Protein AF-A0AAJ2E6A5-F1 (afdb_monomer_lite)

Sequence (85 aa):
MSTVFDHHQRILEALSYIPPDCERDVWFRVAAALKNGEGEAAFETFDTWSKASPNYSAADTRDTWRSIRPDAGITIATLFAIAKR

pLDDT: mean 84.56, std 9.93, range [42.62, 92.44]

Radius of gyration: 12.11 Å; chains: 1; bounding box: 26×26×38 Å

Structure (mmCIF, N/CA/C/O backbone):
data_AF-A0AAJ2E6A5-F1
#
_entry.id   AF-A0AAJ2E6A5-F1
#
loop_
_atom_site.group_PDB
_atom_site.id
_atom_site.type_symbol
_atom_site.label_atom_id
_atom_site.label_alt_id
_atom_site.label_comp_id
_atom_site.label_asym_id
_atom_site.label_entity_id
_atom_site.label_seq_id
_atom_site.pdbx_PDB_ins_code
_atom_site.Cartn_x
_atom_site.Cartn_y
_atom_site.Cartn_z
_atom_site.occupancy
_atom_site.B_iso_or_equiv
_atom_site.auth_seq_id
_atom_site.auth_comp_id
_atom_site.auth_asym_id
_atom_site.auth_atom_id
_atom_site.pdbx_PDB_model_num
ATOM 1 N N . MET A 1 1 ? -6.972 1.140 28.142 1.00 42.62 1 MET A N 1
ATOM 2 C CA . MET A 1 1 ? -5.947 0.362 27.413 1.00 42.62 1 MET A CA 1
ATOM 3 C C . MET A 1 1 ? -6.173 0.596 25.925 1.00 42.62 1 MET A C 1
ATOM 5 O O . MET A 1 1 ? -7.320 0.655 25.509 1.00 42.62 1 MET A O 1
ATOM 9 N N . SER A 1 2 ? -5.098 0.886 25.203 1.00 48.75 2 SER A N 1
ATOM 10 C CA . SER A 1 2 ? -5.004 1.672 23.965 1.00 48.75 2 SER A CA 1
ATOM 11 C C . SER A 1 2 ? -5.740 1.105 22.741 1.00 48.75 2 SER A C 1
ATOM 13 O O . SER A 1 2 ? -5.407 0.024 22.278 1.00 48.75 2 SER A O 1
ATOM 15 N N . THR A 1 3 ? -6.674 1.862 22.157 1.00 60.06 3 THR A N 1
ATOM 16 C CA . THR A 1 3 ? -7.398 1.496 20.918 1.00 60.06 3 THR A CA 1
ATOM 17 C C . THR A 1 3 ? -6.720 1.983 19.631 1.00 60.06 3 THR A C 1
ATOM 19 O O . THR A 1 3 ? -7.069 1.524 18.550 1.00 60.06 3 THR A O 1
ATOM 22 N N . VAL A 1 4 ? -5.739 2.888 19.729 1.00 57.81 4 VAL A N 1
ATOM 23 C CA . VAL A 1 4 ? -5.099 3.530 18.561 1.00 57.81 4 VAL A CA 1
ATOM 24 C C . VAL A 1 4 ? -3.919 2.711 18.014 1.00 57.81 4 VAL A C 1
ATOM 26 O O . VAL A 1 4 ? -3.766 2.590 16.805 1.00 57.81 4 VAL A O 1
ATOM 29 N N . PHE A 1 5 ? -3.126 2.071 18.884 1.00 58.50 5 PHE A N 1
ATOM 30 C CA . PHE A 1 5 ? -1.993 1.224 18.464 1.00 58.50 5 PHE A CA 1
ATOM 31 C C . PHE A 1 5 ? -2.426 -0.061 17.742 1.00 58.50 5 PHE A C 1
ATOM 33 O O . PHE A 1 5 ? -1.703 -0.563 16.885 1.00 58.50 5 PHE A O 1
ATOM 40 N N . ASP A 1 6 ? -3.611 -0.578 18.070 1.00 69.62 6 ASP A N 1
ATOM 41 C CA . ASP A 1 6 ? -4.133 -1.831 17.517 1.00 69.62 6 ASP A CA 1
ATOM 42 C C . ASP A 1 6 ? -4.511 -1.687 16.031 1.00 69.62 6 ASP A C 1
ATOM 44 O O . ASP A 1 6 ? -4.368 -2.630 15.256 1.00 69.62 6 ASP A O 1
ATOM 48 N N . HIS A 1 7 ? -4.934 -0.490 15.601 1.00 75.75 7 HIS A N 1
ATOM 49 C CA . HIS A 1 7 ? -5.341 -0.250 14.216 1.00 75.75 7 HIS A CA 1
ATOM 50 C C . HIS A 1 7 ? -4.150 -0.309 13.253 1.00 75.75 7 HIS A C 1
ATOM 52 O O . HIS A 1 7 ? -4.157 -1.111 12.323 1.00 75.75 7 HIS A O 1
ATOM 58 N N . HIS A 1 8 ? -3.094 0.459 13.528 1.00 80.19 8 HIS A N 1
ATOM 59 C CA . HIS A 1 8 ? -1.894 0.501 12.691 1.00 80.19 8 HIS A CA 1
ATOM 60 C C . HIS A 1 8 ? -1.196 -0.868 12.603 1.00 80.19 8 HIS A C 1
ATOM 62 O O . HIS A 1 8 ? -0.803 -1.308 11.525 1.00 80.19 8 HIS A O 1
ATOM 68 N N . GLN A 1 9 ? -1.090 -1.594 13.723 1.00 83.62 9 GLN A N 1
ATOM 69 C CA . GLN A 1 9 ? -0.491 -2.935 13.736 1.00 83.62 9 GLN A CA 1
ATOM 70 C C . GLN A 1 9 ? -1.271 -3.932 12.874 1.00 83.62 9 GLN A C 1
ATOM 72 O O . GLN A 1 9 ? -0.667 -4.663 12.095 1.00 83.62 9 GLN A O 1
ATOM 77 N N . ARG A 1 10 ? -2.607 -3.921 12.943 1.00 85.81 10 ARG A N 1
ATOM 78 C CA . ARG A 1 10 ? -3.453 -4.779 12.100 1.00 85.81 10 ARG A CA 1
ATOM 79 C C . ARG A 1 10 ? -3.291 -4.493 10.613 1.00 85.81 10 ARG A C 1
ATOM 81 O O . ARG A 1 10 ? -3.357 -5.413 9.806 1.00 85.81 10 ARG A O 1
ATOM 88 N N . ILE A 1 11 ? -3.084 -3.230 10.250 1.00 86.69 11 ILE A N 1
ATOM 89 C CA . ILE A 1 11 ? -2.822 -2.825 8.869 1.00 86.69 11 ILE A CA 1
ATOM 90 C C . ILE A 1 11 ? -1.495 -3.410 8.388 1.00 86.69 11 ILE A C 1
ATOM 92 O O . ILE A 1 11 ? -1.463 -4.049 7.339 1.00 86.69 11 ILE A O 1
ATOM 96 N N . LEU A 1 12 ? -0.422 -3.234 9.163 1.00 85.44 12 LEU A N 1
ATOM 97 C CA . LEU A 1 12 ? 0.895 -3.782 8.832 1.00 85.44 12 LEU A CA 1
ATOM 98 C C . LEU A 1 12 ? 0.872 -5.308 8.730 1.00 85.44 12 LEU A C 1
ATOM 100 O O . LEU A 1 12 ? 1.427 -5.872 7.790 1.00 85.44 12 LEU A O 1
ATOM 104 N N . GLU A 1 13 ? 0.196 -5.969 9.669 1.00 88.25 13 GLU A N 1
ATOM 105 C CA . GLU A 1 13 ? 0.021 -7.417 9.661 1.00 88.25 13 GLU A CA 1
ATOM 106 C C . GLU A 1 13 ? -0.729 -7.870 8.400 1.00 88.25 13 GLU A C 1
ATOM 108 O O . GLU A 1 13 ? -0.247 -8.743 7.683 1.00 88.25 13 GLU A O 1
ATOM 113 N N . ALA A 1 14 ? -1.847 -7.218 8.061 1.00 88.81 14 ALA A N 1
ATOM 114 C CA . ALA A 1 14 ? -2.598 -7.502 6.842 1.00 88.81 14 ALA A CA 1
ATOM 115 C C . ALA A 1 14 ? -1.750 -7.300 5.575 1.00 88.81 14 ALA A C 1
ATOM 117 O O . ALA A 1 14 ? -1.774 -8.145 4.684 1.00 88.81 14 ALA A O 1
ATOM 118 N N . LEU A 1 15 ? -0.963 -6.223 5.503 1.00 87.69 15 LEU A N 1
ATOM 119 C CA . LEU A 1 15 ? -0.031 -5.993 4.396 1.00 87.69 15 LEU A CA 1
ATOM 120 C C . LEU A 1 15 ? 1.034 -7.082 4.283 1.00 87.69 15 LEU A C 1
ATOM 122 O O . LEU A 1 15 ? 1.390 -7.455 3.169 1.00 87.69 15 LEU A O 1
ATOM 126 N N . SER A 1 16 ? 1.517 -7.613 5.407 1.00 87.38 16 SER A N 1
ATOM 127 C CA . SER A 1 16 ? 2.513 -8.686 5.406 1.00 87.38 16 SER A CA 1
ATOM 128 C C . SER A 1 16 ? 1.988 -9.992 4.800 1.00 87.38 16 SER A C 1
ATOM 130 O O . SER A 1 16 ? 2.798 -10.805 4.357 1.00 87.38 16 SER A O 1
ATOM 132 N N . TYR A 1 17 ? 0.669 -10.207 4.768 1.00 88.81 17 TYR A N 1
ATOM 133 C CA . TYR A 1 17 ? 0.062 -11.365 4.100 1.00 88.81 17 TYR A CA 1
ATOM 134 C C . TYR A 1 17 ? -0.100 -11.171 2.587 1.00 88.81 17 TYR A C 1
ATOM 136 O O . TYR A 1 17 ? -0.271 -12.150 1.862 1.00 88.81 17 TYR A O 1
ATOM 144 N N . ILE A 1 18 ? -0.045 -9.932 2.090 1.00 87.12 18 ILE A N 1
ATOM 145 C CA . ILE A 1 18 ? -0.261 -9.629 0.674 1.00 87.12 18 ILE A CA 1
ATOM 146 C C . ILE A 1 18 ? 1.104 -9.518 -0.018 1.00 87.12 18 ILE A C 1
ATOM 148 O O . ILE A 1 18 ? 1.915 -8.667 0.361 1.00 87.12 18 ILE A O 1
ATOM 152 N N . PRO A 1 19 ? 1.384 -10.331 -1.052 1.00 86.25 19 PRO A N 1
ATOM 153 C CA . PRO A 1 19 ? 2.629 -10.211 -1.794 1.00 86.25 19 PRO A CA 1
ATOM 154 C C . PRO A 1 19 ? 2.666 -8.878 -2.564 1.00 86.25 19 PRO A C 1
ATOM 156 O O . PRO A 1 19 ? 1.675 -8.517 -3.201 1.00 86.25 19 PRO A O 1
ATOM 159 N N . PRO A 1 20 ? 3.804 -8.162 -2.577 1.00 84.19 20 PRO A N 1
ATOM 160 C CA . PRO A 1 20 ? 3.944 -6.891 -3.292 1.00 84.19 20 PRO A CA 1
ATOM 161 C C . PRO A 1 20 ? 3.930 -7.058 -4.822 1.00 84.19 20 PRO A C 1
ATOM 163 O O . PRO A 1 20 ? 3.705 -6.094 -5.544 1.00 84.19 20 PRO A O 1
ATOM 166 N N . ASP A 1 21 ? 4.123 -8.281 -5.326 1.00 85.25 21 ASP A N 1
ATOM 167 C CA . ASP A 1 21 ? 3.990 -8.648 -6.746 1.00 85.25 21 ASP A CA 1
ATOM 168 C C . ASP A 1 21 ? 2.536 -8.984 -7.150 1.00 85.25 21 ASP A C 1
ATOM 170 O O . ASP A 1 21 ? 2.281 -9.644 -8.152 1.00 85.25 21 ASP A O 1
ATOM 174 N N . CYS A 1 22 ? 1.549 -8.572 -6.348 1.00 85.94 22 CYS A N 1
ATOM 175 C CA . CYS A 1 22 ? 0.139 -8.762 -6.677 1.00 85.94 22 CYS A CA 1
ATOM 176 C C .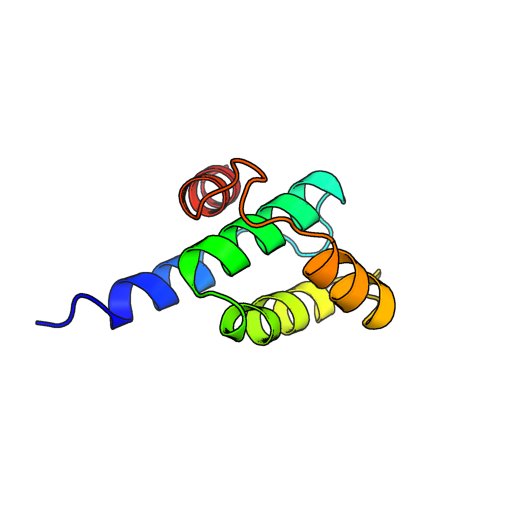 CYS A 1 22 ? -0.289 -7.970 -7.927 1.00 85.94 22 CYS A C 1
ATOM 178 O O . CYS A 1 22 ? 0.361 -7.013 -8.349 1.00 85.94 22 CYS A O 1
ATOM 180 N N . GLU A 1 23 ? -1.444 -8.333 -8.490 1.00 88.12 23 GLU A N 1
ATOM 181 C CA . GLU A 1 23 ? -2.030 -7.623 -9.628 1.00 88.12 23 GLU A CA 1
ATOM 182 C C . GLU A 1 23 ? -2.211 -6.124 -9.346 1.00 88.12 23 GLU A C 1
ATOM 184 O O . GLU A 1 23 ? -2.559 -5.716 -8.235 1.00 88.12 23 GLU A O 1
ATOM 189 N N . ARG A 1 24 ? -2.064 -5.292 -10.385 1.00 85.69 24 ARG A N 1
ATOM 190 C CA . ARG A 1 24 ? -2.149 -3.823 -10.279 1.00 85.69 24 ARG A CA 1
ATOM 191 C C . ARG A 1 24 ? -3.443 -3.333 -9.621 1.00 85.69 24 ARG A C 1
ATOM 193 O O . ARG A 1 24 ? -3.427 -2.329 -8.916 1.00 85.69 24 ARG A O 1
ATOM 200 N N . ASP A 1 25 ? -4.551 -4.037 -9.846 1.00 87.88 25 ASP A N 1
ATOM 201 C CA . ASP A 1 25 ? -5.847 -3.723 -9.238 1.00 87.88 25 ASP A CA 1
ATOM 202 C C . ASP A 1 25 ? -5.842 -3.973 -7.719 1.00 87.88 25 ASP A C 1
ATOM 204 O O . ASP A 1 25 ? -6.285 -3.124 -6.947 1.00 87.88 25 ASP A O 1
ATOM 208 N N . VAL A 1 26 ? -5.257 -5.092 -7.272 1.00 88.50 26 VAL A N 1
ATOM 209 C CA . VAL A 1 26 ? -5.074 -5.408 -5.846 1.00 88.50 26 VAL A CA 1
ATOM 210 C C . VAL A 1 26 ? -4.132 -4.395 -5.203 1.00 88.50 26 VAL A C 1
ATOM 212 O O . VAL A 1 26 ? -4.465 -3.823 -4.167 1.00 88.50 26 VAL A O 1
ATOM 215 N N . TRP A 1 27 ? -3.008 -4.104 -5.856 1.00 90.62 27 TRP A N 1
ATOM 216 C CA . TRP A 1 27 ? -2.037 -3.104 -5.418 1.00 90.62 27 TRP A CA 1
ATOM 217 C C . TRP A 1 27 ? -2.678 -1.715 -5.239 1.00 90.62 27 TRP A C 1
ATOM 219 O O . TRP A 1 27 ? -2.512 -1.078 -4.197 1.00 90.62 27 TRP A O 1
ATOM 229 N N . PHE A 1 28 ? -3.509 -1.279 -6.195 1.00 90.00 28 PHE A N 1
ATOM 230 C CA . PHE A 1 28 ? -4.277 -0.034 -6.091 1.00 90.00 28 PHE A CA 1
ATOM 231 C C . PHE A 1 28 ? -5.271 -0.055 -4.921 1.00 90.00 28 PHE A C 1
ATOM 233 O O . PHE A 1 28 ? -5.403 0.932 -4.195 1.00 90.00 28 PHE A O 1
ATOM 240 N N . ARG A 1 29 ? -5.968 -1.178 -4.704 1.00 90.00 29 ARG A N 1
ATOM 241 C CA . ARG A 1 29 ? -6.909 -1.326 -3.582 1.00 90.00 29 ARG A CA 1
ATOM 242 C C . ARG A 1 29 ? -6.212 -1.267 -2.230 1.00 90.00 29 ARG A C 1
ATOM 244 O O . ARG A 1 29 ? -6.750 -0.644 -1.320 1.00 90.00 29 ARG A O 1
ATOM 251 N N . VAL A 1 30 ? -5.029 -1.870 -2.101 1.00 90.88 30 VAL A N 1
ATOM 252 C CA . VAL A 1 30 ? -4.196 -1.785 -0.890 1.00 90.88 30 VAL A CA 1
ATOM 253 C C . VAL A 1 30 ? -3.835 -0.329 -0.611 1.00 90.88 30 VAL A C 1
ATOM 255 O O . VAL A 1 30 ? -4.075 0.159 0.493 1.00 90.88 30 VAL A O 1
ATOM 258 N N . ALA A 1 31 ? -3.359 0.393 -1.627 1.00 90.88 31 ALA A N 1
ATOM 259 C CA . ALA A 1 31 ? -3.035 1.813 -1.526 1.00 90.88 31 ALA A CA 1
ATOM 260 C C . ALA A 1 31 ? -4.241 2.657 -1.080 1.00 90.88 31 ALA A C 1
ATOM 262 O O . ALA A 1 31 ? -4.135 3.504 -0.194 1.00 90.88 31 ALA A O 1
ATOM 263 N N . ALA A 1 32 ? -5.412 2.411 -1.675 1.00 91.25 32 ALA A N 1
ATOM 264 C CA . ALA A 1 32 ? -6.622 3.164 -1.371 1.00 91.25 32 ALA A CA 1
ATOM 265 C C . ALA A 1 32 ? -7.162 2.864 0.031 1.00 91.25 32 ALA A C 1
ATOM 267 O O . ALA A 1 32 ? -7.551 3.785 0.748 1.00 91.25 32 ALA A O 1
ATOM 268 N N . ALA A 1 33 ? -7.122 1.599 0.448 1.00 90.81 33 ALA A N 1
ATOM 269 C CA . ALA A 1 33 ? -7.497 1.184 1.793 1.00 90.81 33 ALA A CA 1
ATOM 270 C C . ALA A 1 33 ? -6.587 1.820 2.855 1.00 90.81 33 ALA A C 1
ATOM 272 O O . ALA A 1 33 ? -7.080 2.344 3.853 1.00 90.81 33 ALA A O 1
ATOM 273 N N . LEU A 1 34 ? -5.276 1.835 2.602 1.00 90.00 34 LEU A N 1
ATOM 274 C CA . LEU A 1 34 ? -4.274 2.485 3.443 1.00 90.00 34 LEU A CA 1
ATOM 275 C C . LEU A 1 34 ? -4.519 3.989 3.585 1.00 90.00 34 LEU A C 1
ATOM 277 O O . LEU A 1 34 ? -4.609 4.502 4.700 1.00 90.00 34 LEU A O 1
ATOM 281 N N . LYS A 1 35 ? -4.697 4.684 2.457 1.00 89.88 35 LYS A N 1
ATOM 282 C CA . LYS A 1 35 ? -4.979 6.124 2.427 1.00 89.88 35 LYS A CA 1
ATOM 283 C C . LYS A 1 35 ? -6.275 6.478 3.158 1.00 89.88 35 LYS A C 1
ATOM 285 O O . LYS A 1 35 ? -6.377 7.552 3.736 1.00 89.88 35 LYS A O 1
ATOM 290 N N . ASN A 1 36 ? -7.267 5.590 3.133 1.00 88.44 36 ASN A N 1
ATOM 291 C CA . ASN A 1 36 ? -8.525 5.779 3.848 1.00 88.44 36 ASN A CA 1
ATOM 292 C C . ASN A 1 36 ? -8.389 5.554 5.367 1.00 88.44 36 ASN A C 1
ATOM 294 O O . ASN A 1 36 ? -8.979 6.311 6.131 1.00 88.44 36 ASN A O 1
ATOM 298 N N . GLY A 1 37 ? -7.625 4.543 5.802 1.00 83.88 37 GLY A N 1
ATOM 299 C CA . GLY A 1 37 ? -7.473 4.197 7.223 1.00 83.88 37 GLY A CA 1
ATOM 300 C C . GLY A 1 37 ? -6.520 5.111 7.998 1.00 83.88 37 GLY A C 1
ATOM 301 O O . GLY A 1 37 ? -6.849 5.557 9.091 1.00 83.88 37 GLY A O 1
ATOM 302 N N . GLU A 1 38 ? -5.360 5.422 7.418 1.00 83.19 38 GLU A N 1
ATOM 303 C CA . GLU A 1 38 ? -4.268 6.153 8.088 1.00 83.19 38 GLU A CA 1
ATOM 304 C C . GLU A 1 38 ? -3.991 7.524 7.438 1.00 83.19 38 GLU A C 1
ATOM 306 O O . GLU A 1 38 ? -3.131 8.285 7.887 1.00 83.19 38 GLU A O 1
ATOM 311 N N . GLY A 1 39 ? -4.713 7.872 6.368 1.00 84.94 39 GLY A N 1
ATOM 312 C CA . GLY A 1 39 ? -4.516 9.131 5.654 1.00 84.94 39 GLY A CA 1
ATOM 313 C C . GLY A 1 39 ? -3.238 9.145 4.813 1.00 84.94 39 GLY A C 1
ATOM 314 O O . GLY A 1 39 ? -2.756 8.120 4.333 1.00 84.94 39 GLY A O 1
ATOM 315 N N . GLU A 1 40 ? -2.670 10.335 4.612 1.00 87.00 40 GLU A N 1
ATOM 316 C CA . GLU A 1 40 ? -1.461 10.502 3.792 1.00 87.00 40 GLU A CA 1
ATOM 317 C C . GLU A 1 40 ? -0.198 9.902 4.426 1.00 87.00 40 GLU A C 1
ATOM 319 O O . GLU A 1 40 ? 0.719 9.533 3.696 1.00 87.00 40 GLU A O 1
ATOM 324 N N . ALA A 1 41 ? -0.164 9.732 5.753 1.00 87.38 41 ALA A N 1
ATOM 325 C CA . ALA A 1 41 ? 0.975 9.141 6.462 1.00 87.38 41 ALA A CA 1
ATOM 326 C C . ALA A 1 41 ? 1.220 7.671 6.074 1.00 87.38 41 ALA A C 1
ATOM 328 O O . ALA A 1 41 ? 2.356 7.203 6.086 1.00 87.38 41 ALA A O 1
ATOM 329 N N . ALA A 1 42 ? 0.175 6.956 5.643 1.00 88.25 42 ALA A N 1
ATOM 330 C CA . ALA A 1 42 ? 0.292 5.577 5.178 1.00 88.25 42 ALA A CA 1
ATOM 331 C C . ALA A 1 42 ? 1.047 5.425 3.844 1.00 88.25 42 ALA A C 1
ATOM 333 O O . ALA A 1 42 ? 1.354 4.298 3.444 1.00 88.25 42 ALA A O 1
ATOM 334 N N . PHE A 1 43 ? 1.358 6.527 3.151 1.00 90.81 43 PHE A N 1
ATOM 335 C CA . PHE A 1 43 ? 2.141 6.481 1.920 1.00 90.81 43 PHE A CA 1
ATOM 336 C C . PHE A 1 43 ? 3.517 5.851 2.147 1.00 90.81 43 PHE A C 1
ATOM 338 O O . PHE A 1 43 ? 3.929 5.027 1.341 1.00 90.81 43 PHE A O 1
ATOM 345 N N . GLU A 1 44 ? 4.205 6.170 3.250 1.00 90.62 44 GLU A N 1
ATOM 346 C CA . GLU A 1 44 ? 5.515 5.571 3.558 1.00 90.62 44 GLU A CA 1
ATOM 347 C C . GLU A 1 44 ? 5.429 4.051 3.733 1.00 90.62 44 GLU A C 1
ATOM 349 O O . GLU A 1 44 ? 6.296 3.314 3.257 1.00 90.62 44 GLU A O 1
ATOM 354 N N . THR A 1 45 ? 4.362 3.566 4.372 1.00 90.31 45 THR A N 1
ATOM 355 C CA . THR A 1 45 ? 4.101 2.131 4.535 1.00 90.31 45 THR A CA 1
ATOM 356 C C . THR A 1 45 ? 3.843 1.467 3.187 1.00 90.31 45 THR A C 1
ATOM 358 O O . THR A 1 45 ? 4.430 0.428 2.887 1.00 90.31 45 THR A O 1
ATOM 361 N N . PHE A 1 46 ? 2.997 2.081 2.357 1.00 90.88 46 PHE A N 1
ATOM 362 C CA . PHE A 1 46 ? 2.693 1.589 1.018 1.00 90.88 46 PHE A CA 1
ATOM 363 C C . PHE A 1 46 ? 3.925 1.577 0.105 1.00 90.88 46 PHE A C 1
ATOM 365 O O . PHE A 1 46 ? 4.140 0.606 -0.617 1.00 90.88 46 PHE A O 1
ATOM 372 N N . ASP A 1 47 ? 4.743 2.628 0.152 1.00 92.00 47 ASP A N 1
ATOM 373 C CA . ASP A 1 47 ? 5.986 2.774 -0.607 1.00 92.00 47 ASP A CA 1
ATOM 374 C C . ASP A 1 47 ? 7.011 1.714 -0.192 1.00 92.00 47 ASP A C 1
ATOM 376 O O . ASP A 1 47 ? 7.552 1.002 -1.036 1.00 92.00 47 ASP A O 1
ATOM 380 N N . THR A 1 48 ? 7.205 1.530 1.117 1.00 91.12 48 THR A N 1
ATOM 381 C CA . THR A 1 48 ? 8.109 0.511 1.670 1.00 91.12 48 THR A CA 1
ATOM 382 C C . THR A 1 48 ? 7.670 -0.902 1.303 1.00 91.12 48 THR A C 1
ATOM 384 O O . THR A 1 48 ? 8.503 -1.717 0.912 1.00 91.12 48 THR A O 1
ATOM 387 N N . TRP A 1 49 ? 6.373 -1.201 1.383 1.00 90.75 49 TRP A N 1
ATOM 388 C CA . TRP A 1 49 ? 5.854 -2.498 0.956 1.00 90.75 49 TRP A CA 1
ATOM 389 C C . TRP A 1 49 ? 5.978 -2.686 -0.561 1.00 90.75 49 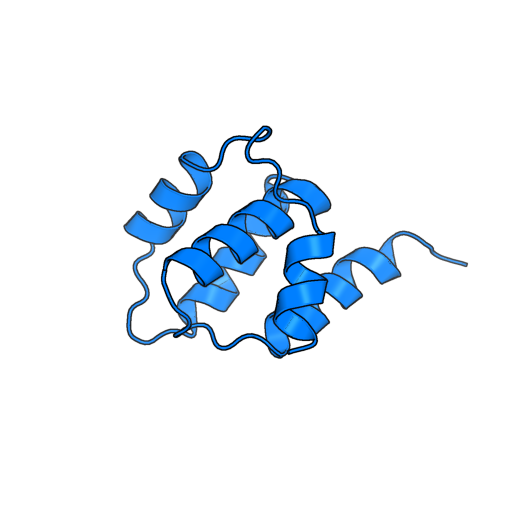TRP A C 1
ATOM 391 O O . TRP A 1 49 ? 6.445 -3.728 -1.014 1.00 90.75 49 TRP A O 1
ATOM 401 N N . SER A 1 50 ? 5.661 -1.660 -1.353 1.00 89.50 50 SER A N 1
ATOM 402 C CA . SER A 1 50 ? 5.775 -1.715 -2.815 1.00 89.50 50 SER A CA 1
ATOM 403 C C . SER A 1 50 ? 7.221 -1.932 -3.268 1.00 89.50 50 SER A C 1
ATOM 405 O O . SER A 1 50 ? 7.439 -2.666 -4.226 1.00 89.50 50 SER A O 1
ATOM 407 N N . LYS A 1 51 ? 8.213 -1.376 -2.554 1.00 90.44 51 LYS A N 1
ATOM 408 C CA . LYS A 1 51 ? 9.655 -1.592 -2.797 1.00 90.44 51 LYS A CA 1
ATOM 409 C C . LYS A 1 51 ? 10.095 -3.049 -2.713 1.00 90.44 51 LYS A C 1
ATOM 411 O O . LYS A 1 51 ? 11.139 -3.387 -3.263 1.00 90.44 51 LYS A O 1
ATOM 416 N N . ALA A 1 52 ? 9.337 -3.905 -2.031 1.00 87.56 52 ALA A N 1
ATOM 417 C CA . ALA A 1 52 ? 9.632 -5.330 -1.974 1.00 87.56 52 ALA A CA 1
ATOM 418 C C . ALA A 1 52 ? 9.239 -6.077 -3.268 1.00 87.56 52 ALA A C 1
ATOM 420 O O . ALA A 1 52 ? 9.616 -7.237 -3.430 1.00 87.56 52 ALA A O 1
ATOM 421 N N . SER A 1 53 ? 8.518 -5.437 -4.200 1.00 86.38 53 SER A N 1
ATOM 422 C CA . SER A 1 53 ? 8.264 -5.981 -5.538 1.00 86.38 53 SER A CA 1
ATOM 423 C C . SER A 1 53 ? 9.465 -5.760 -6.468 1.00 86.38 53 SER A C 1
ATOM 425 O O . SER A 1 53 ? 10.014 -4.655 -6.507 1.00 86.38 53 SER A O 1
ATOM 427 N N . PRO A 1 54 ? 9.838 -6.749 -7.300 1.00 85.44 54 PRO A N 1
ATOM 428 C CA . PRO A 1 54 ? 10.846 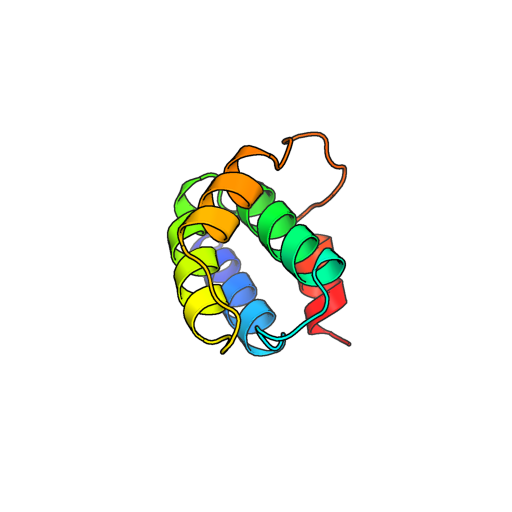-6.558 -8.344 1.00 85.44 54 PRO A CA 1
ATOM 429 C C . PRO A 1 54 ? 10.414 -5.548 -9.423 1.00 85.44 54 PRO A C 1
ATOM 431 O O . PRO A 1 54 ? 11.265 -4.997 -10.115 1.00 85.44 54 PRO A O 1
ATOM 434 N N . ASN A 1 55 ? 9.109 -5.279 -9.551 1.00 84.31 55 ASN A N 1
ATOM 435 C CA . ASN A 1 55 ? 8.526 -4.352 -10.526 1.00 84.31 55 ASN A CA 1
ATOM 436 C C . ASN A 1 55 ? 8.263 -2.950 -9.943 1.00 84.31 55 ASN A C 1
ATOM 438 O O . ASN A 1 55 ? 7.477 -2.173 -10.489 1.00 84.31 55 ASN A O 1
ATOM 442 N N . TYR A 1 56 ? 8.890 -2.621 -8.813 1.00 88.81 56 TYR A N 1
ATOM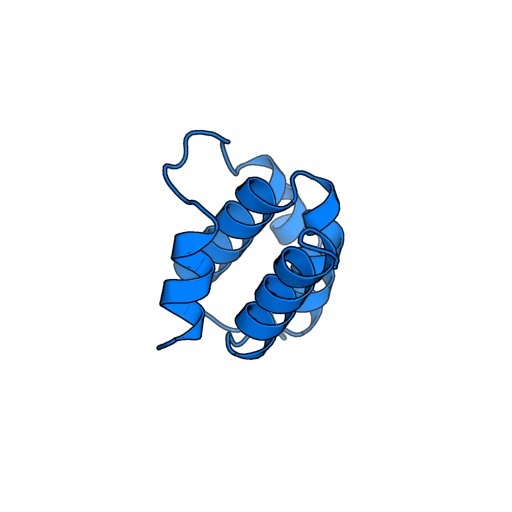 443 C CA . TYR A 1 56 ? 8.679 -1.354 -8.128 1.00 88.81 56 TYR A CA 1
ATOM 444 C C . TYR A 1 56 ? 9.193 -0.144 -8.921 1.00 88.81 56 TYR A C 1
ATOM 446 O O . TYR A 1 56 ? 10.351 -0.080 -9.337 1.00 88.81 56 TYR A O 1
ATOM 454 N N . SER A 1 57 ? 8.345 0.879 -9.024 1.00 90.25 57 SER A N 1
ATOM 455 C CA . SER A 1 57 ? 8.696 2.204 -9.532 1.00 90.25 57 SER A CA 1
ATOM 456 C C . SER A 1 57 ? 8.203 3.264 -8.550 1.00 90.25 57 SER A C 1
ATOM 458 O O . SER A 1 57 ? 7.005 3.386 -8.286 1.00 90.25 57 SER A O 1
ATOM 460 N N . ALA A 1 58 ? 9.131 4.055 -8.006 1.00 89.88 58 ALA A N 1
ATOM 461 C CA . ALA A 1 58 ? 8.805 5.137 -7.075 1.00 89.88 58 ALA A CA 1
ATOM 462 C C . ALA A 1 58 ? 7.913 6.210 -7.722 1.00 89.88 58 ALA A C 1
ATOM 464 O O . ALA A 1 58 ? 7.044 6.785 -7.065 1.00 89.88 58 ALA A O 1
ATOM 465 N N . ALA A 1 59 ? 8.106 6.454 -9.023 1.00 91.50 59 ALA A N 1
ATOM 466 C CA . ALA A 1 59 ? 7.277 7.377 -9.788 1.00 91.50 59 ALA A CA 1
ATOM 467 C C . ALA A 1 59 ? 5.837 6.853 -9.890 1.00 91.50 59 ALA A C 1
ATOM 469 O O . ALA A 1 59 ? 4.915 7.536 -9.452 1.00 91.50 59 ALA A O 1
ATOM 470 N N . ASP A 1 60 ? 5.651 5.609 -10.348 1.00 90.31 60 ASP A N 1
ATOM 471 C CA . ASP A 1 60 ? 4.324 4.989 -10.465 1.00 90.31 60 ASP A CA 1
ATOM 472 C C . ASP A 1 60 ? 3.609 4.878 -9.117 1.00 90.31 60 ASP A C 1
ATOM 474 O O . ASP A 1 60 ? 2.401 5.100 -9.039 1.00 90.31 60 ASP A O 1
ATOM 478 N N . THR A 1 61 ? 4.346 4.566 -8.049 1.00 92.12 61 THR A N 1
ATOM 479 C CA . THR A 1 61 ? 3.814 4.464 -6.682 1.00 92.12 61 THR A CA 1
ATOM 480 C C . THR A 1 61 ? 3.238 5.799 -6.227 1.00 92.12 61 THR A C 1
ATOM 482 O O . THR A 1 61 ? 2.086 5.871 -5.791 1.00 92.12 61 THR A O 1
ATOM 485 N N . ARG A 1 62 ? 3.997 6.886 -6.401 1.00 91.69 62 ARG A N 1
ATOM 486 C CA . ARG A 1 62 ? 3.551 8.240 -6.060 1.00 91.69 62 ARG A CA 1
ATOM 487 C C . ARG A 1 62 ? 2.398 8.711 -6.948 1.00 91.69 62 ARG A C 1
ATOM 489 O O . ARG A 1 62 ? 1.434 9.279 -6.430 1.00 91.69 62 ARG A O 1
ATOM 496 N N . ASP A 1 63 ? 2.486 8.521 -8.262 1.00 92.44 63 ASP A N 1
ATOM 497 C CA . ASP A 1 63 ? 1.430 8.935 -9.193 1.00 92.44 63 ASP A CA 1
ATOM 498 C C . ASP A 1 63 ? 0.127 8.183 -8.923 1.00 92.44 63 ASP A C 1
ATOM 500 O O . ASP A 1 63 ? -0.942 8.794 -8.840 1.00 92.44 63 ASP A O 1
ATOM 504 N N . THR A 1 64 ? 0.220 6.879 -8.662 1.00 91.12 64 THR A N 1
ATOM 505 C CA . THR A 1 64 ? -0.928 6.071 -8.254 1.00 91.12 64 THR A CA 1
ATOM 506 C C . THR A 1 64 ? -1.516 6.586 -6.949 1.00 91.12 64 THR A C 1
ATOM 508 O O . THR A 1 64 ? -2.715 6.855 -6.893 1.00 91.12 64 THR A O 1
ATOM 511 N N . TRP A 1 65 ? -0.687 6.817 -5.927 1.00 91.56 65 TRP A N 1
ATOM 512 C CA . TRP A 1 65 ? -1.145 7.333 -4.637 1.00 91.56 65 TRP A CA 1
ATOM 513 C C . TRP A 1 65 ? -1.902 8.662 -4.756 1.00 91.56 65 TRP A C 1
ATOM 515 O O . TRP A 1 65 ? -2.933 8.875 -4.107 1.00 91.56 65 TRP A O 1
ATOM 525 N N . ARG A 1 66 ? -1.419 9.566 -5.617 1.00 90.38 66 ARG A N 1
ATOM 526 C CA . ARG A 1 66 ? -2.083 10.846 -5.901 1.00 90.38 66 ARG A CA 1
ATOM 527 C C . ARG A 1 66 ? -3.376 10.681 -6.696 1.00 90.38 66 ARG A C 1
ATOM 529 O O . ARG A 1 66 ? -4.299 11.462 -6.486 1.00 90.38 66 ARG A O 1
ATOM 536 N N . SER A 1 67 ? -3.449 9.684 -7.575 1.00 89.38 67 SER A N 1
ATOM 537 C CA . SER A 1 67 ? -4.638 9.372 -8.375 1.00 89.38 67 SER A CA 1
ATOM 538 C C . SER A 1 67 ? -5.786 8.783 -7.541 1.00 89.38 67 SER A C 1
ATOM 540 O O . SER A 1 67 ? -6.959 8.942 -7.890 1.00 89.38 67 SER A O 1
ATOM 542 N N . ILE A 1 68 ? -5.475 8.150 -6.403 1.00 88.62 68 ILE A N 1
ATOM 543 C CA . ILE A 1 68 ? -6.482 7.613 -5.480 1.00 88.62 68 ILE A CA 1
ATOM 544 C C . ILE A 1 68 ? -7.360 8.739 -4.945 1.00 88.62 68 ILE A C 1
ATOM 546 O O . ILE A 1 68 ? -6.910 9.623 -4.201 1.00 88.62 68 ILE A O 1
ATOM 550 N N . ARG A 1 69 ? -8.646 8.643 -5.284 1.00 80.94 69 ARG A N 1
ATOM 551 C CA . ARG A 1 69 ? -9.691 9.534 -4.797 1.00 80.94 69 ARG A CA 1
ATOM 552 C C . ARG A 1 69 ? -10.197 9.062 -3.431 1.00 80.94 69 ARG A C 1
ATOM 554 O O . ARG A 1 69 ? -10.369 7.858 -3.245 1.00 80.94 69 ARG A O 1
ATOM 561 N N . PRO A 1 70 ? -10.503 9.987 -2.506 1.00 66.75 70 PRO A N 1
ATOM 562 C CA . PRO A 1 70 ? -11.100 9.642 -1.215 1.00 66.75 70 PRO A CA 1
ATOM 563 C C . PRO A 1 70 ? -12.480 8.975 -1.361 1.00 66.75 70 PRO A C 1
ATOM 565 O O . PRO A 1 70 ? -12.869 8.188 -0.508 1.00 66.75 70 PRO A O 1
ATOM 568 N N . ASP A 1 71 ? -13.175 9.226 -2.475 1.00 67.88 71 ASP A N 1
ATOM 569 C CA . ASP A 1 71 ? -14.507 8.689 -2.788 1.00 67.88 71 ASP A CA 1
ATOM 570 C C . ASP A 1 71 ? -14.474 7.371 -3.591 1.00 67.88 71 ASP A C 1
ATOM 572 O O . ASP A 1 71 ? -15.456 6.970 -4.203 1.00 67.88 71 ASP A O 1
ATOM 576 N N . ALA A 1 72 ? -13.334 6.674 -3.638 1.00 70.12 72 ALA A N 1
ATOM 577 C CA . ALA A 1 72 ? -13.194 5.447 -4.431 1.00 70.12 72 ALA A CA 1
ATOM 578 C C . ALA A 1 72 ? -14.014 4.248 -3.896 1.00 70.12 72 ALA A C 1
ATOM 580 O O . ALA A 1 72 ? -13.967 3.170 -4.485 1.00 70.12 72 ALA A O 1
ATOM 581 N N . GLY A 1 73 ? -14.729 4.397 -2.774 1.00 80.38 73 GLY A N 1
ATOM 582 C CA . GLY A 1 73 ? -15.503 3.323 -2.135 1.00 80.38 73 GLY A CA 1
ATOM 583 C C . GLY A 1 73 ? -14.648 2.219 -1.499 1.00 80.38 73 GLY A C 1
ATOM 584 O O . GLY A 1 73 ? -15.182 1.218 -1.026 1.00 80.38 73 GLY A O 1
ATOM 585 N N . ILE A 1 74 ? -13.325 2.391 -1.475 1.00 86.75 74 ILE A N 1
ATOM 586 C CA . ILE A 1 74 ? -12.376 1.456 -0.872 1.00 86.75 74 ILE A CA 1
ATOM 587 C C . ILE A 1 74 ? -12.067 1.938 0.541 1.00 86.75 74 ILE A C 1
ATOM 589 O O . ILE A 1 74 ? -11.659 3.079 0.748 1.00 86.75 74 ILE A O 1
ATOM 593 N N . THR A 1 75 ? -12.261 1.053 1.512 1.00 88.00 75 THR A N 1
ATOM 594 C CA . THR A 1 75 ? -12.003 1.323 2.930 1.00 88.00 75 THR A CA 1
ATOM 595 C C . THR A 1 75 ? -10.979 0.339 3.468 1.00 88.00 75 THR A C 1
ATOM 597 O O . THR A 1 75 ? -10.632 -0.642 2.803 1.00 88.00 75 THR A O 1
ATOM 600 N N . ILE A 1 76 ? -10.531 0.545 4.706 1.00 86.50 76 ILE A N 1
ATOM 601 C CA . ILE A 1 76 ? -9.599 -0.383 5.349 1.00 86.50 76 ILE A CA 1
ATOM 602 C C . ILE A 1 76 ? -10.133 -1.826 5.429 1.00 86.50 76 ILE A C 1
ATOM 604 O O . ILE A 1 76 ? -9.359 -2.780 5.416 1.00 86.50 76 ILE A O 1
ATOM 608 N N . ALA A 1 77 ? -11.458 -2.020 5.399 1.00 86.56 77 ALA A N 1
ATOM 609 C CA . ALA A 1 77 ? -12.075 -3.344 5.330 1.00 86.56 77 ALA A CA 1
ATOM 610 C C . ALA A 1 77 ? -11.667 -4.134 4.071 1.00 86.56 77 ALA A C 1
ATOM 612 O O . ALA A 1 77 ? -11.553 -5.358 4.125 1.00 86.56 77 ALA A O 1
ATOM 613 N N . THR A 1 78 ? -11.404 -3.452 2.952 1.00 88.81 78 THR A N 1
ATOM 614 C CA . THR A 1 78 ? -10.938 -4.084 1.711 1.00 88.81 78 THR A CA 1
ATOM 615 C C . THR A 1 78 ? -9.546 -4.686 1.880 1.00 88.81 78 THR A C 1
ATOM 617 O O . THR A 1 78 ? -9.323 -5.802 1.419 1.00 88.81 78 THR A O 1
ATOM 620 N N . LEU A 1 79 ? -8.637 -4.001 2.586 1.00 89.0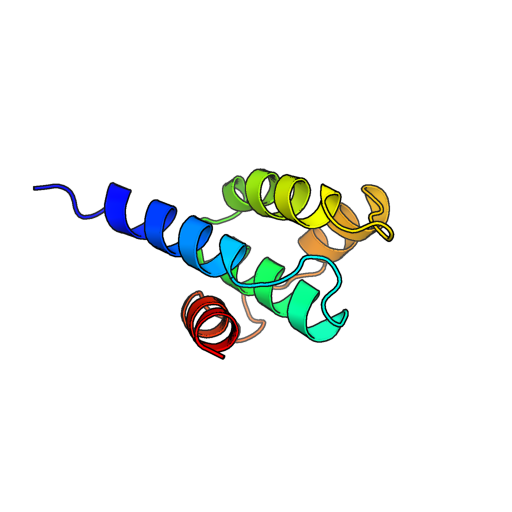6 79 LEU A N 1
ATOM 621 C CA . LEU A 1 79 ? -7.306 -4.531 2.896 1.00 89.06 79 LEU A CA 1
ATOM 622 C C . LEU A 1 79 ? -7.417 -5.835 3.690 1.00 89.06 79 LEU A C 1
ATOM 624 O O . LEU A 1 79 ? -6.837 -6.845 3.303 1.00 89.06 79 LEU A O 1
ATOM 628 N N . PHE A 1 80 ? -8.225 -5.834 4.754 1.00 88.06 80 PHE A N 1
ATOM 629 C CA . PHE A 1 80 ? -8.446 -7.030 5.567 1.00 88.06 80 PHE A CA 1
ATOM 630 C C . PHE A 1 80 ? -9.079 -8.172 4.775 1.00 88.06 80 PHE A C 1
ATOM 632 O O . PHE A 1 80 ? -8.721 -9.323 4.993 1.00 88.06 80 PHE A O 1
ATOM 639 N N . ALA A 1 81 ? -9.994 -7.877 3.849 1.00 87.31 81 ALA A N 1
ATOM 640 C CA . ALA A 1 81 ? -10.596 -8.892 2.990 1.00 87.31 81 ALA A CA 1
ATOM 641 C C . ALA A 1 81 ? -9.584 -9.525 2.019 1.00 87.31 8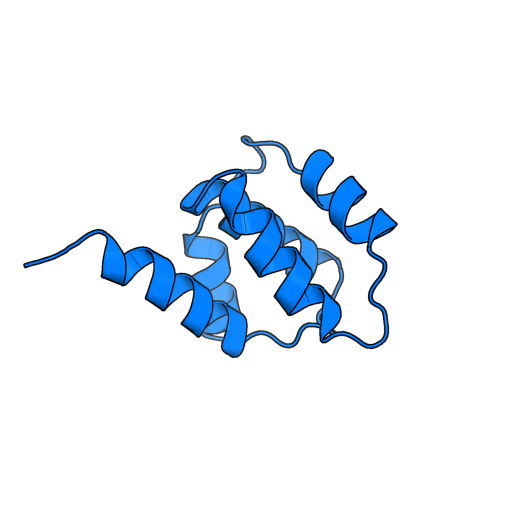1 ALA A C 1
ATOM 643 O O . ALA A 1 81 ? -9.677 -10.719 1.751 1.00 87.31 81 ALA A O 1
ATOM 644 N N . ILE A 1 82 ? -8.622 -8.746 1.509 1.00 86.56 82 ILE A N 1
ATOM 645 C CA . ILE A 1 82 ? -7.548 -9.246 0.636 1.00 86.56 82 ILE A CA 1
ATOM 646 C C . ILE A 1 82 ? -6.541 -10.072 1.446 1.00 86.56 82 ILE A C 1
ATOM 648 O O . ILE A 1 82 ? -6.169 -11.156 1.016 1.00 86.56 82 ILE A O 1
ATOM 652 N N . ALA A 1 83 ? -6.144 -9.594 2.628 1.00 86.38 83 ALA A N 1
ATOM 653 C CA . ALA A 1 83 ? -5.168 -10.261 3.490 1.00 86.38 83 ALA A CA 1
ATOM 654 C C . ALA A 1 83 ? -5.663 -11.587 4.090 1.00 86.38 83 ALA A C 1
ATOM 656 O O . ALA A 1 83 ? -4.863 -12.436 4.460 1.00 86.38 83 ALA A O 1
ATOM 657 N N . LYS A 1 84 ? -6.984 -11.772 4.207 1.00 79.88 84 LYS A N 1
ATOM 658 C CA . LYS A 1 84 ? -7.593 -13.012 4.716 1.00 79.88 84 LYS A CA 1
ATOM 659 C C . LYS A 1 84 ? -7.687 -14.140 3.683 1.00 79.88 84 LYS A C 1
ATOM 661 O O . LYS A 1 84 ? -8.288 -15.167 4.003 1.00 79.88 84 LYS A O 1
ATOM 666 N N . ARG A 1 85 ? -7.229 -13.907 2.453 1.00 57.31 85 ARG A N 1
ATOM 667 C CA . ARG A 1 85 ? -7.489 -14.775 1.304 1.00 57.31 85 ARG A CA 1
ATOM 668 C C . ARG A 1 85 ? -6.414 -15.831 1.092 1.00 57.31 85 ARG A C 1
ATOM 670 O O . ARG A 1 85 ? -5.242 -15.554 1.410 1.00 57.31 85 ARG A O 1
#

Secondary structure (DSSP, 8-state):
--SHHHHHHHHHHHHHHS-TTS-HHHHHHHHHHHHHHHGGGHHHHHHHHHTTSTT--HHHHHHHHHH--TTSS--HHHHHHHHT-

Foldseek 3Di:
DDPPVVQVVVLLLLLVLDQLQDDPVLLLLNLLQQCQRPNPVCLVVSLVRNVNDPPDDPVCSVVSSVVRDNPPPRHVVSSNVNSVD